Protein AF-A0A1C1ZEU9-F1 (afdb_monomer_lite)

Secondary structure (DSSP, 8-state):
----S-HHHHHHHHTSHHHHH-TTHHHHS--EEETTEESS---TTS-HHHHHHHHHHHHHHHHHTT--------HHHHHHHHHHHHHHHTTT--HHHHHHHHT--HHHHHHTSPPPPTT----TT----SB-TTS-BS--

Organism: Limosilactobacillus reuteri (NCBI:txid1598)

Radius of gyration: 19.02 Å; chains: 1; bounding box: 38×38×53 Å

pLDDT: mean 72.17, std 13.61, range [34.38, 91.5]

Structure (mmCIF, N/CA/C/O backbone):
data_AF-A0A1C1ZEU9-F1
#
_entry.id   AF-A0A1C1ZEU9-F1
#
loop_
_atom_site.group_PDB
_atom_site.id
_atom_site.type_symbol
_atom_site.label_atom_id
_atom_site.label_alt_id
_atom_site.label_comp_id
_atom_site.label_asym_id
_atom_site.label_entity_id
_atom_site.label_seq_id
_atom_site.pdbx_PDB_ins_code
_atom_site.Cartn_x
_atom_site.Cartn_y
_atom_site.Cartn_z
_atom_site.occupancy
_atom_site.B_iso_or_equiv
_atom_site.auth_seq_id
_atom_site.auth_comp_id
_atom_site.auth_asym_id
_atom_site.auth_atom_id
_atom_site.pdbx_PDB_model_num
ATOM 1 N N . MET A 1 1 ? 4.698 -25.322 -8.802 1.00 35.34 1 MET A N 1
ATOM 2 C CA . MET A 1 1 ? 4.804 -24.416 -9.969 1.00 35.34 1 MET A CA 1
ATOM 3 C C . MET A 1 1 ? 3.447 -23.764 -10.192 1.00 35.34 1 MET A C 1
ATOM 5 O O . MET A 1 1 ? 2.459 -24.483 -10.254 1.00 35.34 1 MET A O 1
ATOM 9 N N . ARG A 1 2 ? 3.350 -22.426 -10.211 1.00 41.72 2 ARG A N 1
ATOM 10 C CA . ARG A 1 2 ? 2.091 -21.747 -10.568 1.00 41.72 2 ARG A CA 1
ATOM 11 C C . ARG A 1 2 ? 1.965 -21.768 -12.088 1.00 41.72 2 ARG A C 1
ATOM 13 O O . ARG A 1 2 ? 2.826 -21.211 -12.757 1.00 41.72 2 ARG A O 1
ATOM 20 N N . ASN A 1 3 ? 0.907 -22.387 -12.607 1.00 44.59 3 ASN A N 1
ATOM 21 C CA . ASN A 1 3 ? 0.546 -22.260 -14.015 1.00 44.59 3 ASN A CA 1
ATOM 22 C C . ASN A 1 3 ? 0.277 -20.783 -14.306 1.00 44.59 3 ASN A C 1
ATOM 24 O O . ASN A 1 3 ? -0.685 -20.213 -13.783 1.00 44.59 3 ASN A O 1
ATOM 28 N N . ILE A 1 4 ? 1.153 -20.165 -15.100 1.00 53.50 4 ILE A N 1
ATOM 29 C CA . ILE A 1 4 ? 0.922 -18.858 -15.712 1.00 53.50 4 ILE A CA 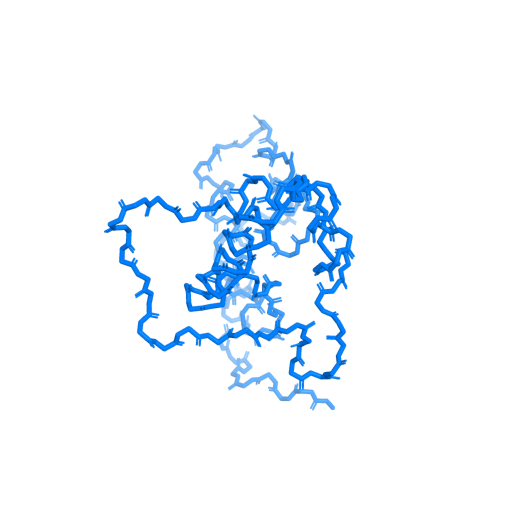1
ATOM 30 C C . ILE A 1 4 ? -0.344 -19.046 -16.548 1.00 53.50 4 ILE A C 1
ATOM 32 O O . ILE A 1 4 ? -0.316 -19.719 -17.573 1.00 53.50 4 ILE A O 1
ATOM 36 N N . ARG A 1 5 ? -1.485 -18.554 -16.050 1.00 52.47 5 ARG A N 1
ATOM 37 C CA . ARG A 1 5 ? -2.828 -18.887 -16.563 1.00 52.47 5 ARG A CA 1
ATOM 38 C C . ARG A 1 5 ? -3.078 -18.450 -18.011 1.00 52.47 5 ARG A C 1
ATOM 40 O O . ARG A 1 5 ? -4.142 -18.746 -18.535 1.00 52.47 5 ARG A O 1
ATOM 47 N N . ASN A 1 6 ? -2.128 -17.779 -18.659 1.00 54.34 6 ASN A N 1
ATOM 48 C CA . ASN A 1 6 ? -2.178 -17.490 -20.083 1.00 54.34 6 ASN A CA 1
ATOM 49 C C . ASN A 1 6 ? -0.765 -17.166 -20.604 1.00 54.34 6 ASN A C 1
ATOM 51 O O . ASN A 1 6 ? -0.307 -16.028 -20.508 1.00 54.34 6 ASN A O 1
ATOM 55 N N . ILE A 1 7 ? -0.037 -18.181 -21.079 1.00 59.19 7 ILE A N 1
ATOM 56 C CA . ILE A 1 7 ? 1.351 -18.026 -21.545 1.00 59.19 7 ILE A CA 1
ATOM 57 C C . ILE A 1 7 ? 1.437 -17.049 -22.732 1.00 59.19 7 ILE A C 1
ATOM 59 O O . ILE A 1 7 ? 2.359 -16.238 -22.767 1.00 59.19 7 ILE A O 1
ATOM 63 N N . SER A 1 8 ? 0.463 -17.054 -23.654 1.00 62.94 8 SER A N 1
ATOM 64 C CA . SER A 1 8 ? 0.469 -16.131 -24.801 1.00 62.94 8 SER A CA 1
ATOM 65 C C . SER A 1 8 ? 0.330 -14.676 -24.360 1.00 62.94 8 SER A C 1
ATOM 67 O O . SER A 1 8 ? 1.179 -13.861 -24.691 1.00 62.94 8 SER A O 1
ATOM 69 N N . GLY A 1 9 ? -0.646 -14.366 -23.499 1.00 63.44 9 GLY A N 1
ATOM 70 C CA . GLY A 1 9 ? -0.859 -13.004 -23.005 1.00 63.44 9 GLY A CA 1
ATOM 71 C C . GLY A 1 9 ? 0.342 -12.434 -22.241 1.00 63.44 9 GLY A C 1
ATOM 72 O O . GLY A 1 9 ? 0.580 -11.228 -22.283 1.00 63.44 9 GLY A O 1
ATOM 73 N N . PHE A 1 10 ? 1.121 -13.288 -21.569 1.00 62.69 10 PHE A N 1
ATOM 74 C CA . PHE A 1 10 ? 2.384 -12.901 -20.937 1.00 62.69 10 PHE A CA 1
ATOM 75 C C . PHE A 1 10 ? 3.453 -12.525 -21.967 1.00 62.69 10 PHE A C 1
ATOM 77 O O . PHE A 1 10 ? 4.055 -11.456 -21.852 1.00 62.69 10 PHE A O 1
ATOM 84 N N . TYR A 1 11 ? 3.661 -13.364 -22.984 1.00 66.12 11 TYR A N 1
ATOM 85 C CA . TYR A 1 11 ? 4.615 -13.069 -24.051 1.00 66.12 11 TYR A CA 1
ATOM 86 C C . TYR A 1 11 ? 4.186 -11.872 -24.900 1.00 66.12 11 TYR A C 1
ATOM 88 O O . TYR A 1 11 ? 5.041 -11.074 -25.261 1.00 66.12 11 TYR A O 1
ATOM 96 N N . ASP A 1 12 ? 2.892 -11.679 -25.150 1.00 71.06 12 ASP A N 1
ATOM 97 C CA . ASP A 1 12 ? 2.362 -10.504 -25.848 1.00 71.06 12 ASP A CA 1
ATOM 98 C C . ASP A 1 12 ? 2.571 -9.222 -25.033 1.00 71.06 12 ASP A C 1
ATOM 100 O O . ASP A 1 12 ? 2.926 -8.179 -25.579 1.00 71.06 12 ASP A O 1
ATOM 104 N N . ALA A 1 13 ? 2.408 -9.291 -23.707 1.00 67.19 13 ALA A N 1
ATOM 105 C CA . ALA A 1 13 ? 2.672 -8.164 -22.817 1.00 67.19 13 ALA A CA 1
ATOM 106 C C . ALA A 1 13 ? 4.171 -7.835 -22.712 1.00 67.19 13 ALA A C 1
ATOM 108 O O . ALA A 1 13 ? 4.522 -6.659 -22.654 1.00 67.19 13 ALA A O 1
ATOM 109 N N . LEU A 1 14 ? 5.050 -8.845 -22.720 1.00 67.00 14 LEU A N 1
ATOM 110 C CA . LEU A 1 14 ? 6.504 -8.656 -22.814 1.00 67.00 14 LEU A CA 1
ATOM 111 C C . LEU A 1 14 ? 6.943 -8.147 -24.190 1.00 67.00 14 LEU A C 1
ATOM 113 O O . LEU A 1 14 ? 7.884 -7.370 -24.286 1.00 67.00 14 LEU A O 1
ATOM 117 N N . ASN A 1 15 ? 6.245 -8.555 -25.248 1.00 67.69 15 ASN A N 1
ATOM 118 C CA . ASN A 1 15 ? 6.479 -8.111 -26.618 1.00 67.69 15 ASN A CA 1
ATOM 119 C C . ASN A 1 15 ? 5.762 -6.800 -26.961 1.00 67.69 15 ASN A C 1
ATOM 121 O O . ASN A 1 15 ? 5.732 -6.424 -28.136 1.00 67.69 15 ASN A O 1
ATOM 125 N N . ASN A 1 16 ? 5.203 -6.107 -25.965 1.00 70.62 16 ASN A N 1
ATOM 126 C CA . ASN A 1 16 ? 4.635 -4.778 -26.136 1.00 70.62 16 ASN A CA 1
ATOM 127 C C . ASN A 1 16 ? 5.702 -3.836 -26.721 1.00 70.62 16 ASN A C 1
ATOM 129 O O . ASN A 1 16 ? 6.876 -3.900 -26.344 1.00 70.62 16 ASN A O 1
ATOM 133 N N . GLU A 1 17 ? 5.288 -2.957 -27.637 1.00 62.19 17 GLU A N 1
ATOM 134 C CA . GLU A 1 17 ? 6.152 -1.966 -28.277 1.00 62.19 17 GLU A CA 1
ATOM 135 C C . GLU A 1 17 ? 7.018 -1.199 -27.279 1.00 62.19 17 GLU A C 1
ATOM 137 O O . GLU A 1 17 ? 8.173 -0.920 -27.581 1.00 62.19 17 GLU A O 1
ATOM 142 N N . THR A 1 18 ? 6.493 -0.912 -26.087 1.00 64.88 18 THR A N 1
ATOM 143 C CA . THR A 1 18 ? 7.218 -0.216 -25.021 1.00 64.88 18 THR A CA 1
ATOM 144 C C . THR A 1 18 ? 8.509 -0.932 -24.611 1.00 64.88 18 THR A C 1
ATOM 146 O O . THR A 1 18 ? 9.550 -0.297 -24.524 1.00 64.88 18 THR A O 1
ATOM 149 N N . PHE A 1 19 ? 8.481 -2.256 -24.424 1.00 70.19 19 PHE A N 1
ATOM 150 C CA . PHE A 1 19 ? 9.673 -3.021 -24.028 1.00 70.19 19 PHE A CA 1
ATOM 151 C C . PHE A 1 19 ? 10.568 -3.390 -25.212 1.00 70.19 19 PHE A C 1
ATOM 153 O O . PHE A 1 19 ? 11.767 -3.590 -25.041 1.00 70.19 19 PHE A O 1
ATOM 160 N N . LYS A 1 20 ? 9.995 -3.492 -26.419 1.00 70.69 20 LYS A N 1
ATOM 161 C CA . LYS A 1 20 ? 10.755 -3.788 -27.642 1.00 70.69 20 LYS A CA 1
ATOM 162 C C . LYS A 1 20 ? 11.536 -2.591 -28.173 1.00 70.69 20 LYS A C 1
ATOM 164 O O . LYS A 1 20 ? 12.647 -2.773 -28.660 1.00 70.69 20 LYS A O 1
ATOM 169 N N . LYS A 1 21 ? 10.937 -1.398 -28.154 1.00 71.50 21 LYS A N 1
ATOM 170 C CA . LYS A 1 21 ? 11.535 -0.184 -28.731 1.00 71.50 21 LYS A CA 1
ATOM 171 C C . LYS A 1 21 ? 12.587 0.432 -27.816 1.00 71.50 21 LYS A C 1
ATOM 173 O O . LYS A 1 21 ? 13.497 1.081 -28.318 1.00 71.50 21 LYS A O 1
ATOM 178 N N . ASP A 1 22 ? 12.481 0.199 -26.511 1.00 74.25 22 ASP A N 1
ATOM 179 C CA . ASP A 1 22 ? 13.425 0.711 -25.526 1.00 74.25 22 ASP A CA 1
ATOM 180 C C . ASP A 1 22 ? 13.989 -0.426 -24.657 1.00 74.25 22 ASP A C 1
ATOM 182 O O . ASP A 1 22 ? 13.376 -0.811 -23.663 1.00 74.25 22 ASP A O 1
ATOM 186 N N . PRO A 1 23 ? 15.173 -0.968 -24.994 1.00 72.88 23 PRO A N 1
ATOM 187 C CA . PRO A 1 23 ? 15.842 -1.996 -24.197 1.00 72.88 23 PRO A CA 1
ATOM 188 C C . PRO A 1 23 ? 16.221 -1.534 -22.784 1.00 72.88 23 PRO A C 1
ATOM 190 O O . PRO A 1 23 ? 16.493 -2.374 -21.927 1.00 72.88 23 PRO A O 1
ATOM 193 N N . LEU A 1 24 ? 16.262 -0.219 -22.538 1.00 80.69 24 LEU A N 1
ATOM 194 C CA . LEU A 1 24 ? 16.671 0.397 -21.277 1.00 80.69 24 LEU A CA 1
ATOM 195 C C . LEU A 1 24 ? 15.490 0.979 -20.491 1.00 80.69 24 LEU A C 1
ATOM 197 O O . LEU A 1 24 ? 15.712 1.646 -19.483 1.00 80.69 24 LEU A O 1
ATOM 201 N N . TRP A 1 25 ? 14.249 0.659 -20.873 1.00 80.50 25 TRP A N 1
ATOM 202 C CA . TRP A 1 25 ? 13.018 1.106 -20.207 1.00 80.50 25 TRP A CA 1
ATOM 203 C C . TRP A 1 25 ? 13.062 0.955 -18.670 1.00 80.50 25 TRP A C 1
ATOM 205 O O . TRP A 1 25 ? 12.572 1.793 -17.916 1.00 80.50 25 TRP A O 1
ATOM 215 N N . TYR A 1 26 ? 13.715 -0.095 -18.159 1.00 77.62 26 TYR A N 1
ATOM 216 C CA . TYR A 1 26 ? 13.838 -0.358 -16.721 1.00 77.62 26 TYR A CA 1
ATOM 217 C C . TYR A 1 26 ? 14.687 0.686 -15.970 1.00 77.62 26 TYR A C 1
ATOM 219 O O . TYR A 1 26 ? 14.598 0.781 -14.749 1.00 77.62 26 TYR A O 1
ATOM 227 N N . GLN A 1 27 ? 15.507 1.466 -16.678 1.00 80.69 27 GLN A N 1
ATOM 228 C CA . GLN A 1 27 ? 16.275 2.588 -16.129 1.00 80.69 27 GLN A CA 1
ATOM 229 C C . GLN A 1 27 ? 15.434 3.869 -16.041 1.00 80.69 27 GLN A C 1
ATOM 231 O O . GLN A 1 27 ? 15.799 4.806 -15.334 1.00 80.69 27 GLN A O 1
ATOM 236 N N . HIS A 1 28 ? 14.315 3.921 -16.766 1.00 82.25 28 HIS A N 1
ATOM 237 C CA . HIS A 1 28 ? 13.460 5.095 -16.893 1.00 82.25 28 HIS A CA 1
ATOM 238 C C . HIS A 1 28 ? 12.321 5.106 -15.884 1.00 82.25 28 HIS A C 1
ATOM 240 O O . HIS A 1 28 ? 11.993 6.163 -15.352 1.00 82.25 28 HIS A O 1
ATOM 246 N N . ILE A 1 29 ? 11.770 3.933 -15.573 1.00 81.25 29 ILE A N 1
ATOM 247 C CA . ILE A 1 29 ? 10.595 3.775 -14.706 1.00 81.25 29 ILE A CA 1
ATOM 248 C C . ILE A 1 29 ? 10.790 4.236 -13.261 1.00 81.25 29 ILE A C 1
ATOM 250 O O . ILE A 1 29 ? 9.795 4.398 -12.555 1.00 81.25 29 ILE A O 1
ATOM 254 N N . GLY A 1 30 ? 12.028 4.436 -12.814 1.00 80.94 30 GLY A N 1
ATOM 255 C CA . GLY A 1 30 ? 12.340 4.856 -11.453 1.00 80.94 30 GLY A CA 1
ATOM 256 C C . GLY A 1 30 ? 12.444 3.727 -10.437 1.00 80.94 30 GLY A C 1
ATOM 257 O O . GLY A 1 30 ? 12.108 2.570 -10.708 1.00 80.94 30 GLY A O 1
ATOM 258 N N . THR A 1 31 ? 12.930 4.066 -9.248 1.00 77.81 31 THR A N 1
ATOM 259 C CA . THR A 1 31 ? 13.169 3.093 -8.181 1.00 77.81 31 THR A CA 1
ATOM 260 C C . THR A 1 31 ? 11.856 2.714 -7.510 1.00 77.81 31 THR A C 1
ATOM 262 O O . THR A 1 31 ? 11.004 3.559 -7.226 1.00 77.81 31 THR A O 1
ATOM 265 N N . GLU A 1 32 ? 11.687 1.429 -7.212 1.00 70.31 32 GLU A N 1
ATOM 266 C CA . GLU A 1 32 ? 10.513 0.918 -6.508 1.00 70.31 32 GLU A CA 1
ATOM 267 C C . GLU A 1 32 ? 10.854 0.505 -5.073 1.00 70.31 32 GLU A C 1
ATOM 269 O O . GLU A 1 32 ? 11.826 -0.210 -4.838 1.00 70.31 32 GLU A O 1
ATOM 274 N N . SER A 1 33 ? 10.009 0.885 -4.110 1.00 63.28 33 SER A N 1
ATOM 275 C CA . SER A 1 33 ? 10.065 0.343 -2.738 1.00 63.28 33 SER A CA 1
ATOM 276 C C . SER A 1 33 ? 9.353 -1.006 -2.622 1.00 63.28 33 SER A C 1
ATOM 278 O O . SER A 1 33 ? 9.677 -1.843 -1.779 1.00 63.28 33 SER A O 1
ATOM 280 N N . SER A 1 34 ? 8.350 -1.226 -3.469 1.00 62.84 34 SER A N 1
ATOM 281 C CA . SER A 1 34 ? 7.627 -2.487 -3.613 1.00 62.84 34 SER A CA 1
ATOM 282 C C . SER A 1 34 ? 6.968 -2.546 -4.995 1.00 62.84 34 SER A C 1
ATOM 284 O O . SER A 1 34 ? 6.806 -1.493 -5.612 1.00 62.84 34 SER A O 1
ATOM 286 N N . PRO A 1 35 ? 6.567 -3.734 -5.498 1.00 71.56 35 PRO A N 1
ATOM 287 C CA . PRO A 1 35 ? 6.046 -3.875 -6.857 1.00 71.56 35 PRO A CA 1
ATOM 288 C C . PRO A 1 35 ? 4.936 -2.867 -7.197 1.00 71.56 35 PRO A C 1
ATOM 290 O O . PRO A 1 35 ? 3.807 -2.967 -6.707 1.00 71.56 35 PRO A O 1
ATOM 293 N N . GLY A 1 36 ? 5.264 -1.909 -8.067 1.00 70.56 36 GLY A N 1
ATOM 294 C CA . GLY A 1 36 ? 4.360 -0.857 -8.541 1.00 70.56 36 GLY A CA 1
ATOM 295 C C . GLY A 1 36 ? 4.124 0.303 -7.565 1.00 70.56 36 GLY A C 1
ATOM 296 O O . GLY A 1 36 ? 3.091 0.972 -7.683 1.00 70.56 36 GLY A O 1
ATOM 297 N N . VAL A 1 37 ? 5.040 0.509 -6.612 1.00 72.88 37 VAL A N 1
ATOM 298 C CA . VAL A 1 37 ? 5.140 1.677 -5.723 1.00 72.88 37 VAL A CA 1
ATOM 299 C C . VAL A 1 37 ? 6.509 2.322 -5.940 1.00 72.88 37 VAL A C 1
ATOM 301 O O . VAL A 1 37 ? 7.528 1.789 -5.497 1.00 72.88 37 VAL A O 1
ATOM 304 N N . TYR A 1 38 ? 6.517 3.457 -6.632 1.00 73.81 38 TYR A N 1
ATOM 305 C CA . TYR A 1 38 ? 7.728 4.176 -7.024 1.00 73.81 38 TYR A CA 1
ATOM 306 C C . TYR A 1 38 ? 8.093 5.230 -5.974 1.00 73.81 38 TYR A C 1
ATOM 308 O O . TYR A 1 38 ? 7.204 5.907 -5.459 1.00 73.81 38 TYR A O 1
ATOM 316 N N . ILE A 1 39 ? 9.379 5.329 -5.635 1.00 74.75 39 ILE A N 1
ATOM 317 C CA . ILE A 1 39 ? 9.914 6.317 -4.677 1.00 74.75 39 ILE A CA 1
ATOM 318 C C . ILE A 1 39 ? 10.509 7.549 -5.361 1.00 74.75 39 ILE A C 1
ATOM 320 O O . ILE A 1 39 ? 10.810 8.531 -4.690 1.00 74.75 39 ILE A O 1
ATOM 324 N N . ASP A 1 40 ? 10.655 7.501 -6.681 1.00 75.94 40 ASP A N 1
ATOM 325 C CA . ASP A 1 40 ? 11.069 8.619 -7.512 1.00 75.94 40 ASP A CA 1
ATOM 326 C C . ASP A 1 40 ? 10.231 8.667 -8.801 1.00 75.94 40 ASP A C 1
ATOM 328 O O . ASP A 1 40 ? 9.501 7.727 -9.148 1.00 75.94 40 ASP A O 1
ATOM 332 N N . ASP A 1 41 ? 10.312 9.794 -9.501 1.00 74.19 41 ASP A N 1
ATOM 333 C CA . ASP A 1 41 ? 9.557 10.039 -10.730 1.00 74.19 41 ASP A CA 1
ATOM 334 C C . ASP A 1 41 ? 10.172 9.366 -11.963 1.00 74.19 41 ASP A C 1
ATOM 336 O O . ASP A 1 41 ? 9.600 9.450 -13.048 1.00 74.19 41 ASP A O 1
ATOM 340 N N . GLY A 1 42 ? 11.285 8.645 -11.805 1.00 79.75 42 GLY A N 1
ATOM 341 C CA . GLY A 1 42 ? 12.023 8.047 -12.904 1.00 79.75 42 GLY A CA 1
ATOM 342 C C . GLY A 1 42 ? 13.089 8.956 -13.506 1.00 79.75 42 GLY A C 1
ATOM 343 O O . GLY A 1 42 ? 13.551 9.929 -12.908 1.00 79.75 42 GLY A O 1
ATOM 344 N N . SER A 1 43 ? 13.535 8.598 -14.706 1.00 81.56 43 SER A N 1
ATOM 345 C CA . SER A 1 43 ? 14.603 9.319 -15.398 1.00 81.56 43 SER A CA 1
ATOM 346 C C . SER A 1 43 ? 14.121 10.670 -15.929 1.00 81.56 43 SER A C 1
ATOM 348 O O . SER A 1 43 ? 13.211 10.733 -16.749 1.00 81.56 43 SER A O 1
ATOM 350 N N . MET A 1 44 ? 14.821 11.755 -15.582 1.00 77.44 44 MET A N 1
ATOM 351 C CA . MET A 1 44 ? 14.574 13.090 -16.157 1.00 77.44 44 MET A CA 1
ATOM 352 C C . MET A 1 44 ? 14.914 13.197 -17.656 1.00 77.44 44 MET A C 1
ATOM 354 O O . MET A 1 44 ? 14.672 14.231 -18.273 1.00 77.44 44 MET A O 1
ATOM 358 N N . LYS A 1 45 ? 15.499 12.152 -18.255 1.00 81.88 45 LYS A N 1
ATOM 359 C CA . LYS A 1 45 ? 15.895 12.136 -19.672 1.00 81.88 45 LYS A CA 1
ATOM 360 C C . LYS A 1 45 ? 14.747 11.782 -20.620 1.00 81.88 45 LYS A C 1
ATOM 362 O O . LYS A 1 45 ? 14.916 11.889 -21.830 1.00 81.88 45 LYS A O 1
ATOM 367 N N . VAL A 1 46 ? 13.607 11.347 -20.090 1.00 82.31 46 VAL A N 1
ATOM 368 C CA . VAL A 1 46 ? 12.446 10.897 -20.866 1.00 82.31 46 VAL A CA 1
ATOM 369 C C . VAL A 1 46 ? 11.168 11.535 -20.342 1.00 82.31 46 VAL A C 1
ATOM 371 O O . VAL A 1 46 ? 11.086 11.989 -19.204 1.00 82.31 46 VAL A O 1
ATOM 374 N N . SER A 1 47 ? 10.158 11.621 -21.207 1.00 83.88 47 SER A N 1
ATOM 375 C CA . SER A 1 47 ? 8.901 12.278 -20.848 1.00 83.88 47 SER A CA 1
ATOM 376 C C . SER A 1 47 ? 8.147 11.504 -19.761 1.00 83.88 47 SER A C 1
ATOM 378 O O . SER A 1 47 ? 8.078 10.275 -19.795 1.00 83.88 47 SER A O 1
ATOM 380 N N . GLY A 1 48 ? 7.472 12.220 -18.856 1.00 78.81 48 GLY A N 1
ATOM 381 C CA . GLY A 1 48 ? 6.625 11.592 -17.834 1.00 78.81 48 GLY A CA 1
ATOM 382 C C . GLY A 1 48 ? 5.510 10.711 -18.417 1.00 78.81 48 GLY A C 1
ATOM 383 O O . GLY A 1 48 ? 5.116 9.723 -17.802 1.00 78.81 48 GLY A O 1
ATOM 384 N N . LYS A 1 49 ? 5.038 11.014 -19.636 1.00 81.88 49 LYS A N 1
ATOM 385 C CA . LYS A 1 49 ? 4.067 10.180 -20.361 1.00 81.88 49 LYS A CA 1
ATOM 386 C C . LYS A 1 49 ? 4.650 8.812 -20.724 1.00 81.88 49 LYS A C 1
ATOM 388 O O . LYS A 1 49 ? 4.004 7.800 -20.484 1.00 81.88 49 LYS A O 1
ATOM 393 N N . MET A 1 50 ? 5.877 8.788 -21.240 1.00 83.62 50 MET A N 1
ATOM 394 C CA . MET A 1 50 ? 6.585 7.548 -21.567 1.00 83.62 50 MET A CA 1
ATOM 395 C C . MET A 1 50 ? 6.811 6.693 -20.315 1.00 83.62 50 MET A C 1
ATOM 397 O O . MET A 1 50 ? 6.462 5.517 -20.312 1.00 83.62 50 MET A O 1
ATOM 401 N N . ILE A 1 51 ? 7.265 7.312 -19.221 1.00 81.62 51 ILE A N 1
ATOM 402 C CA . ILE A 1 51 ? 7.431 6.640 -17.923 1.00 81.62 51 ILE A CA 1
ATOM 403 C C . ILE A 1 51 ? 6.097 6.046 -17.440 1.00 81.62 51 ILE A C 1
ATOM 405 O O . ILE A 1 51 ? 6.042 4.904 -16.984 1.00 81.62 51 ILE A O 1
ATOM 409 N N . ALA A 1 52 ? 4.990 6.786 -17.548 1.00 81.50 52 ALA A N 1
ATOM 410 C CA . ALA A 1 52 ? 3.672 6.287 -17.155 1.00 81.50 52 ALA A CA 1
ATOM 411 C C . ALA A 1 52 ? 3.226 5.072 -17.990 1.00 81.50 52 ALA A C 1
ATOM 413 O O . ALA A 1 52 ? 2.693 4.105 -17.433 1.00 81.50 52 ALA A O 1
ATOM 414 N N . ASP A 1 53 ? 3.474 5.095 -19.300 1.00 83.25 53 ASP A N 1
ATOM 415 C CA . ASP A 1 53 ? 3.144 3.996 -20.208 1.00 83.25 53 ASP A CA 1
ATOM 416 C C . ASP A 1 53 ? 3.995 2.743 -19.919 1.00 83.25 53 ASP A C 1
ATOM 418 O O . ASP A 1 53 ? 3.454 1.634 -19.845 1.00 83.25 53 ASP A O 1
ATOM 422 N N . GLU A 1 54 ? 5.290 2.907 -19.634 1.00 84.62 54 GLU A N 1
ATOM 423 C CA . GLU A 1 54 ? 6.191 1.831 -19.190 1.00 84.62 54 GLU A CA 1
ATOM 424 C C . GLU A 1 54 ? 5.741 1.207 -17.864 1.00 84.62 54 GLU A C 1
ATOM 426 O O . GLU A 1 54 ? 5.619 -0.017 -17.747 1.00 84.62 54 GLU A O 1
ATOM 431 N N . ARG A 1 55 ? 5.415 2.038 -16.864 1.00 85.56 55 ARG A N 1
ATOM 432 C CA . ARG A 1 55 ? 4.902 1.578 -15.562 1.00 85.56 55 ARG A CA 1
ATOM 433 C C . ARG A 1 55 ? 3.591 0.800 -15.722 1.00 85.56 55 ARG A C 1
ATOM 435 O O . ARG A 1 55 ? 3.382 -0.217 -15.052 1.00 85.56 55 ARG A O 1
ATOM 442 N N . LYS A 1 56 ? 2.712 1.234 -16.631 1.00 83.00 56 LYS A N 1
ATOM 443 C CA . LYS A 1 56 ? 1.445 0.556 -16.946 1.00 83.00 56 LYS A CA 1
ATOM 444 C C . LYS A 1 56 ? 1.673 -0.788 -17.642 1.00 83.00 56 LYS A C 1
ATOM 446 O O . LYS A 1 56 ? 1.039 -1.778 -17.266 1.00 83.00 56 LYS A O 1
ATOM 451 N N . ALA A 1 57 ? 2.588 -0.848 -18.608 1.00 81.88 57 ALA A N 1
ATOM 452 C CA . ALA A 1 57 ? 2.979 -2.097 -19.259 1.00 81.88 57 ALA A CA 1
ATOM 453 C C . ALA A 1 57 ? 3.555 -3.095 -18.238 1.00 81.88 57 ALA A C 1
ATOM 455 O O . ALA A 1 57 ? 3.142 -4.257 -18.197 1.00 81.88 57 ALA A O 1
ATOM 456 N N . LEU A 1 58 ? 4.421 -2.624 -17.336 1.00 83.94 58 LEU A N 1
ATOM 457 C CA . LEU A 1 58 ? 5.020 -3.444 -16.284 1.00 83.94 58 LEU A CA 1
ATOM 458 C C . LEU A 1 58 ? 3.978 -3.970 -15.288 1.00 83.94 58 LEU A C 1
ATOM 460 O O . LEU A 1 58 ? 4.041 -5.130 -14.873 1.00 83.94 58 LEU A O 1
ATOM 464 N N . ALA A 1 59 ? 2.990 -3.152 -14.918 1.00 81.12 59 ALA A N 1
ATOM 465 C CA . ALA A 1 59 ? 1.888 -3.581 -14.059 1.00 81.12 59 ALA A CA 1
ATOM 466 C C . ALA A 1 59 ? 1.097 -4.750 -14.674 1.00 81.12 59 ALA A C 1
ATOM 468 O O . ALA A 1 59 ? 0.791 -5.714 -13.971 1.00 81.12 59 ALA A O 1
ATOM 469 N N . LYS A 1 60 ? 0.843 -4.710 -15.989 1.00 78.50 60 LYS A N 1
ATOM 470 C CA . LYS A 1 60 ? 0.140 -5.776 -16.719 1.00 78.50 60 LYS A CA 1
ATOM 471 C C . LYS A 1 60 ? 0.942 -7.082 -16.752 1.00 78.50 60 LYS A C 1
ATOM 473 O O . LYS A 1 60 ? 0.389 -8.152 -16.506 1.00 78.50 60 LYS A O 1
ATOM 478 N N . VAL A 1 61 ? 2.255 -7.007 -16.983 1.00 79.00 61 VAL A N 1
ATOM 479 C CA . VAL A 1 61 ? 3.144 -8.185 -16.918 1.00 79.00 61 VAL A CA 1
ATOM 480 C C . VAL A 1 61 ? 3.130 -8.806 -15.517 1.00 79.00 61 VAL A C 1
ATOM 482 O O . VAL A 1 61 ? 3.020 -10.023 -15.368 1.00 79.00 61 VAL A O 1
ATOM 485 N N . ARG A 1 62 ? 3.184 -7.976 -14.470 1.00 77.44 62 ARG A N 1
ATOM 486 C CA . ARG A 1 62 ? 3.141 -8.427 -13.069 1.00 77.44 62 ARG A CA 1
ATOM 487 C C . ARG A 1 62 ? 1.831 -9.118 -12.712 1.00 77.44 62 ARG A C 1
ATOM 489 O O . ARG A 1 62 ? 1.855 -10.149 -12.040 1.00 77.44 62 ARG A O 1
ATOM 496 N N . GLU A 1 63 ? 0.710 -8.581 -13.179 1.00 75.12 63 GLU A N 1
ATOM 497 C CA . GLU A 1 63 ? -0.609 -9.185 -13.000 1.00 75.12 63 GLU A CA 1
ATOM 498 C C . GLU A 1 63 ? -0.667 -10.595 -13.606 1.00 75.12 63 GLU A C 1
ATOM 500 O O . GLU A 1 63 ? -1.066 -11.543 -12.926 1.00 75.12 63 GLU A O 1
ATOM 505 N N . LEU A 1 64 ? -0.171 -10.756 -14.837 1.00 72.25 64 LEU A N 1
ATOM 506 C CA . LEU A 1 64 ? -0.120 -12.043 -15.542 1.00 72.25 64 LEU A CA 1
ATOM 507 C C . LEU A 1 64 ? 0.805 -13.063 -14.860 1.00 72.25 64 LEU A C 1
ATOM 509 O O . LEU A 1 64 ? 0.496 -14.255 -14.823 1.00 72.25 64 LEU A O 1
ATOM 513 N N . LEU A 1 65 ? 1.899 -12.597 -14.253 1.00 68.62 65 LEU A N 1
ATOM 514 C CA . LEU A 1 65 ? 2.792 -13.415 -13.423 1.00 68.62 65 LEU A CA 1
ATOM 515 C C . LEU A 1 65 ? 2.210 -13.742 -12.036 1.00 68.62 65 LEU A C 1
ATOM 517 O O . LEU A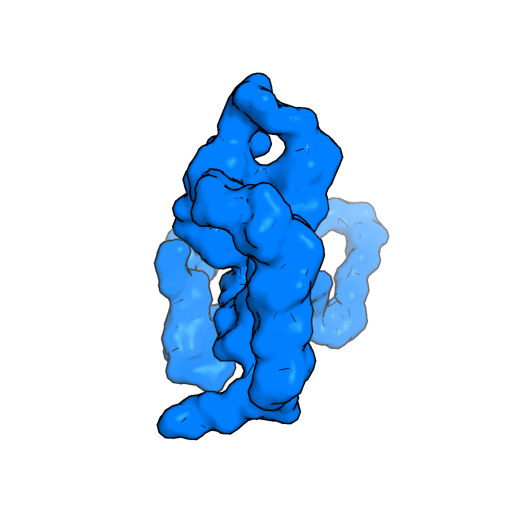 1 65 ? 2.822 -14.472 -11.251 1.00 68.62 65 LEU A O 1
ATOM 521 N N . GLY A 1 66 ? 1.039 -13.201 -11.689 1.00 64.75 66 GLY A N 1
ATOM 522 C CA . GLY A 1 66 ? 0.459 -13.340 -10.357 1.00 64.75 66 GLY A CA 1
ATOM 523 C C . GLY A 1 66 ? 1.305 -12.676 -9.265 1.00 64.75 66 GLY A C 1
ATOM 524 O O . GLY A 1 66 ? 1.184 -13.042 -8.087 1.00 64.75 66 GLY A O 1
ATOM 525 N N . ILE A 1 67 ? 2.157 -11.714 -9.643 1.00 67.69 67 ILE A N 1
ATOM 526 C CA . ILE A 1 67 ? 2.857 -10.813 -8.727 1.00 67.69 67 ILE A CA 1
ATOM 527 C C . ILE A 1 67 ? 1.798 -9.840 -8.226 1.00 67.69 67 ILE A C 1
ATOM 529 O O . ILE A 1 67 ? 1.548 -8.779 -8.798 1.00 67.69 67 ILE A O 1
ATOM 533 N N . LYS A 1 68 ? 1.102 -10.252 -7.166 1.00 56.12 68 LYS A N 1
ATOM 534 C CA . LYS A 1 68 ? 0.097 -9.415 -6.524 1.00 56.12 68 LYS A CA 1
ATOM 535 C C . LYS A 1 68 ? 0.791 -8.162 -6.006 1.00 56.12 68 LYS A C 1
ATOM 537 O O . LYS A 1 68 ? 1.654 -8.258 -5.131 1.00 56.12 68 LYS A O 1
ATOM 542 N N . LYS A 1 69 ? 0.368 -6.992 -6.501 1.00 52.88 69 LYS A N 1
ATOM 543 C CA . LYS A 1 69 ? 0.548 -5.726 -5.782 1.00 52.88 69 LYS A CA 1
ATOM 544 C C . LYS A 1 69 ? 0.126 -6.001 -4.343 1.00 52.88 69 LYS A C 1
ATOM 546 O O . LYS A 1 69 ? -0.965 -6.544 -4.147 1.00 52.88 69 LYS A O 1
ATOM 551 N N . LYS A 1 70 ? 1.001 -5.715 -3.373 1.00 48.72 70 LYS A N 1
ATOM 552 C CA . LYS A 1 70 ? 0.712 -5.820 -1.936 1.00 48.72 70 LYS A CA 1
ATOM 553 C C . LYS A 1 70 ? -0.677 -5.207 -1.711 1.00 48.72 70 LYS A C 1
ATOM 555 O O . LYS A 1 70 ? -0.857 -3.999 -1.825 1.00 48.72 70 LYS A O 1
ATOM 560 N N . THR A 1 71 ? -1.683 -6.065 -1.551 1.00 45.16 71 THR A N 1
ATOM 561 C CA . THR A 1 71 ? -3.097 -5.712 -1.729 1.00 45.16 71 THR A CA 1
ATOM 562 C C . THR A 1 71 ? -3.619 -5.129 -0.427 1.00 45.16 71 THR A C 1
ATOM 564 O O . THR A 1 71 ? -4.538 -5.655 0.180 1.00 45.16 71 THR A O 1
ATOM 567 N N . TYR A 1 72 ? -2.999 -4.057 0.045 1.00 47.84 72 TYR A N 1
ATOM 568 C CA . TYR A 1 72 ? -3.447 -3.358 1.245 1.00 47.84 72 TYR A CA 1
ATOM 569 C C . TYR A 1 72 ? -4.643 -2.432 0.967 1.00 47.84 72 TYR A C 1
ATOM 571 O O . TYR A 1 72 ? -5.086 -1.704 1.842 1.00 47.84 72 TYR A O 1
ATOM 579 N N . GLN A 1 73 ? -5.190 -2.447 -0.252 1.00 49.72 73 GLN A N 1
ATOM 580 C CA . GLN A 1 73 ? -6.124 -1.427 -0.729 1.00 49.72 73 GLN A CA 1
ATOM 581 C C . GLN A 1 73 ? -7.354 -2.001 -1.447 1.00 49.72 73 GLN A C 1
ATOM 583 O O . GLN A 1 73 ? -7.836 -1.411 -2.407 1.00 49.72 73 GLN A O 1
ATOM 588 N N . GLN A 1 74 ? -7.903 -3.140 -1.014 1.00 58.59 74 GLN A N 1
ATOM 589 C CA . GLN A 1 74 ? -9.322 -3.362 -1.326 1.00 58.59 74 GLN A CA 1
ATOM 590 C C . GLN A 1 74 ? -10.134 -2.443 -0.406 1.00 58.59 74 GLN A C 1
ATOM 592 O O . GLN A 1 74 ? -9.950 -2.505 0.811 1.00 58.59 74 GLN A O 1
ATOM 597 N N . THR A 1 75 ? -11.007 -1.596 -0.967 1.00 65.12 75 THR A N 1
ATOM 598 C CA . THR A 1 75 ? -11.885 -0.660 -0.229 1.00 65.12 75 THR A CA 1
ATOM 599 C C . THR A 1 75 ? -12.494 -1.271 1.043 1.00 65.12 75 THR A C 1
ATOM 601 O O . THR A 1 75 ? -12.375 -0.650 2.096 1.00 65.12 75 THR A O 1
ATOM 604 N N . PRO A 1 76 ? -13.003 -2.523 1.037 1.00 68.88 76 PRO A N 1
ATOM 605 C CA . PRO A 1 76 ? -13.580 -3.127 2.239 1.00 68.88 76 PRO A CA 1
ATOM 606 C C . PRO A 1 76 ? -12.563 -3.432 3.349 1.00 68.88 76 PRO A C 1
ATOM 608 O O . PRO A 1 76 ? -12.897 -3.394 4.531 1.00 68.88 76 PRO A O 1
ATOM 611 N N . GLN A 1 77 ? -11.317 -3.752 2.994 1.00 68.81 77 GLN A N 1
ATOM 612 C CA . GLN A 1 77 ? -10.256 -4.024 3.965 1.00 68.81 77 GLN A CA 1
ATOM 613 C C . GLN A 1 77 ? -9.674 -2.720 4.519 1.00 68.81 77 GLN A C 1
ATOM 615 O O . GLN A 1 77 ? -9.384 -2.632 5.710 1.00 68.81 77 GLN A O 1
ATOM 620 N N . ARG A 1 78 ? -9.569 -1.687 3.675 1.00 76.38 78 ARG A N 1
ATOM 621 C CA . ARG A 1 78 ? -9.194 -0.335 4.098 1.00 76.38 78 ARG A CA 1
ATOM 622 C C . ARG A 1 78 ? -10.204 0.225 5.094 1.00 76.38 78 ARG A C 1
ATOM 624 O O . ARG A 1 78 ? -9.799 0.696 6.152 1.00 76.38 78 ARG A O 1
ATOM 631 N N . ASP A 1 79 ? -11.494 0.118 4.795 1.00 81.88 79 ASP A N 1
ATOM 632 C CA . ASP A 1 79 ? -12.556 0.596 5.682 1.00 81.88 79 ASP A CA 1
ATOM 633 C C . ASP A 1 79 ? -12.570 -0.162 7.013 1.00 81.88 79 ASP A C 1
ATOM 635 O O . ASP A 1 79 ? -12.717 0.456 8.065 1.00 81.88 79 ASP A O 1
ATOM 639 N N . ALA A 1 80 ? -12.303 -1.473 6.998 1.00 79.88 80 ALA A N 1
ATOM 640 C CA . ALA A 1 80 ? -12.162 -2.260 8.221 1.00 79.88 80 ALA A CA 1
ATOM 641 C C . ALA A 1 80 ? -10.988 -1.783 9.098 1.00 79.88 80 ALA A C 1
ATOM 643 O O . ALA A 1 80 ? -11.134 -1.660 10.315 1.00 79.88 80 ALA A O 1
ATOM 644 N N . VAL A 1 81 ? -9.829 -1.476 8.500 1.00 81.94 81 VAL A N 1
ATOM 645 C CA . VAL A 1 81 ? -8.685 -0.923 9.245 1.00 81.94 81 VAL A CA 1
ATOM 646 C C . VAL A 1 81 ? -9.026 0.468 9.784 1.00 81.94 81 VAL A C 1
ATOM 648 O O . VAL A 1 81 ? -8.817 0.721 10.967 1.00 81.94 81 VAL A O 1
ATOM 651 N N . ARG A 1 82 ? -9.629 1.348 8.976 1.00 88.50 82 ARG A N 1
ATOM 652 C CA . ARG A 1 82 ? -10.048 2.696 9.409 1.00 88.50 82 ARG A CA 1
ATOM 653 C C . ARG A 1 82 ? -11.077 2.660 10.539 1.00 88.50 82 ARG A C 1
ATOM 655 O O . ARG A 1 82 ? -11.009 3.487 11.450 1.00 88.50 82 ARG A O 1
ATOM 662 N N . LEU A 1 83 ? -11.983 1.681 10.537 1.00 88.19 83 LEU A N 1
ATOM 663 C CA . LEU A 1 83 ? -12.923 1.444 11.634 1.00 88.19 83 LEU A CA 1
ATOM 664 C C . LEU A 1 83 ? -12.179 1.116 12.937 1.00 88.19 83 LEU A C 1
ATOM 666 O O . LEU A 1 83 ? -12.458 1.726 13.967 1.00 88.19 83 LEU A O 1
ATOM 670 N N . MET A 1 84 ? -11.186 0.220 12.885 1.00 86.44 84 MET A N 1
ATOM 671 C CA . MET A 1 84 ? -10.357 -0.134 14.046 1.00 86.44 84 MET A CA 1
ATOM 672 C C . MET A 1 84 ? -9.550 1.058 14.566 1.00 86.44 84 MET A C 1
ATOM 674 O O . MET A 1 84 ? -9.504 1.285 15.773 1.00 86.44 84 MET A O 1
ATOM 678 N N . VAL A 1 85 ? -8.956 1.854 13.670 1.00 88.44 85 VAL A N 1
ATOM 679 C CA . VAL A 1 85 ? -8.255 3.094 14.043 1.00 88.44 85 VAL A CA 1
ATOM 680 C C . VAL A 1 85 ? -9.203 4.047 14.768 1.00 88.44 85 VAL A C 1
ATOM 682 O O . VAL A 1 85 ? -8.888 4.519 15.857 1.00 88.44 85 VAL A O 1
ATOM 685 N N . THR A 1 86 ? -10.391 4.271 14.205 1.00 89.56 86 THR A N 1
ATOM 686 C CA . THR A 1 86 ? -11.424 5.134 14.800 1.00 89.56 86 THR A CA 1
ATOM 687 C C . THR A 1 86 ? -11.859 4.624 16.171 1.00 89.56 86 THR A C 1
ATOM 689 O O . THR A 1 86 ? -11.997 5.406 17.108 1.00 89.56 86 THR A O 1
ATOM 692 N N . TYR A 1 87 ? -12.048 3.310 16.312 1.00 89.62 87 TYR A N 1
ATOM 693 C CA . TYR A 1 87 ? -12.411 2.681 17.5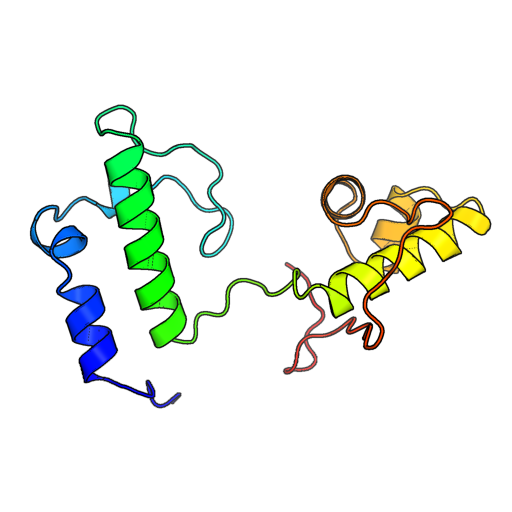77 1.00 89.62 87 TYR A CA 1
ATOM 694 C C . TYR A 1 87 ? -11.323 2.871 18.638 1.00 89.62 87 TYR A C 1
ATOM 696 O O . TYR A 1 87 ? -11.621 3.360 19.722 1.00 89.62 87 TYR A O 1
ATOM 704 N N . TYR A 1 88 ? -10.058 2.569 18.334 1.00 88.88 88 TYR A N 1
ATOM 705 C CA . TYR A 1 88 ? -8.968 2.718 19.302 1.00 88.88 88 TYR A CA 1
ATOM 706 C C . TYR A 1 88 ? -8.680 4.170 19.685 1.00 88.88 88 TYR A C 1
ATOM 708 O O . TYR A 1 88 ? -8.329 4.437 20.834 1.00 88.88 88 TYR A O 1
ATOM 716 N N . GLN A 1 89 ? -8.881 5.119 18.770 1.00 89.12 89 GLN A N 1
ATOM 717 C CA . GLN A 1 89 ? -8.773 6.542 19.095 1.00 89.12 89 GLN A CA 1
ATOM 718 C C . GLN A 1 89 ? -9.817 6.982 20.134 1.00 89.12 89 GLN A C 1
ATOM 720 O O . GLN A 1 89 ? -9.511 7.847 20.950 1.00 89.12 89 GLN A O 1
ATOM 725 N N . LYS A 1 90 ? -11.002 6.348 20.196 1.00 88.75 90 LYS A N 1
ATOM 726 C CA . LYS A 1 90 ? -11.983 6.605 21.273 1.00 88.75 90 LYS A CA 1
ATOM 727 C C . LYS A 1 90 ? -11.486 6.192 22.663 1.00 88.75 90 LYS A C 1
ATOM 729 O O . LYS A 1 90 ? -12.000 6.694 23.654 1.00 88.75 90 LYS A O 1
ATOM 734 N N . PHE A 1 91 ? -10.480 5.320 22.743 1.00 90.62 91 PHE A N 1
ATOM 735 C CA . PHE A 1 91 ? -9.793 4.953 23.988 1.00 90.62 91 PHE A CA 1
ATOM 736 C C . PHE A 1 91 ? -8.543 5.813 24.246 1.00 90.62 91 PHE A C 1
ATOM 738 O O . PHE A 1 91 ? -7.701 5.439 25.058 1.00 90.62 91 PHE A O 1
ATOM 745 N N . ASN A 1 92 ? -8.397 6.953 23.559 1.00 91.50 92 ASN A N 1
ATOM 746 C CA . ASN A 1 92 ? -7.252 7.866 23.655 1.00 91.50 92 ASN A CA 1
ATOM 747 C C . ASN A 1 92 ? -5.897 7.248 23.261 1.00 91.50 92 ASN A C 1
ATOM 749 O O . ASN A 1 92 ? -4.844 7.734 23.678 1.00 91.50 92 ASN A O 1
ATOM 753 N N . LEU A 1 93 ? -5.888 6.195 22.433 1.00 89.00 93 LEU A N 1
ATOM 754 C CA . LEU A 1 93 ? -4.639 5.681 21.874 1.00 89.00 93 LEU A CA 1
ATOM 755 C C . LEU A 1 93 ? -4.136 6.599 20.753 1.00 89.00 93 LEU A C 1
ATOM 757 O O . LEU A 1 93 ? -4.872 6.965 19.837 1.00 89.00 93 LEU A O 1
ATOM 761 N N . SER A 1 94 ? -2.841 6.909 20.786 1.00 89.19 94 SER A N 1
ATOM 762 C CA . SER A 1 94 ? -2.151 7.609 19.697 1.00 89.19 94 SER A CA 1
ATOM 763 C C . SER A 1 94 ? -1.979 6.714 18.464 1.00 89.19 94 SER A C 1
ATOM 765 O O . SER A 1 94 ? -1.857 5.493 18.581 1.00 89.19 94 SER A O 1
ATOM 767 N N . ASN A 1 95 ? -1.852 7.313 17.273 1.00 82.31 95 ASN A N 1
ATOM 768 C CA . ASN A 1 95 ? -1.590 6.568 16.030 1.00 82.31 95 ASN A CA 1
ATOM 769 C C . ASN A 1 95 ? -0.357 5.661 16.130 1.00 82.31 95 ASN A C 1
ATOM 771 O O . ASN A 1 95 ? -0.385 4.545 15.623 1.00 82.31 95 ASN A O 1
ATOM 775 N N . ARG A 1 96 ? 0.675 6.072 16.877 1.00 86.69 96 ARG A N 1
ATOM 776 C CA . ARG A 1 96 ? 1.861 5.248 17.144 1.00 86.69 96 ARG A CA 1
ATOM 777 C C . ARG A 1 96 ? 1.536 3.985 17.950 1.00 86.69 96 ARG A C 1
ATOM 779 O O . ARG A 1 96 ? 2.073 2.918 17.659 1.00 86.69 96 ARG A O 1
ATOM 786 N N . GLN A 1 97 ? 0.672 4.087 18.960 1.00 82.75 97 GLN A N 1
ATOM 787 C CA . GLN A 1 97 ? 0.230 2.932 19.753 1.00 82.75 97 GLN A CA 1
ATOM 788 C C . GLN A 1 97 ? -0.668 2.008 18.929 1.00 82.75 97 GLN A C 1
ATOM 790 O O . GLN A 1 97 ? -0.487 0.793 18.953 1.00 82.75 97 GLN A O 1
ATOM 795 N N . ILE A 1 98 ? -1.585 2.583 18.151 1.00 84.44 98 ILE A N 1
ATOM 796 C CA . ILE A 1 98 ? -2.472 1.830 17.258 1.00 84.44 98 ILE A CA 1
ATOM 797 C C . ILE A 1 98 ? -1.656 1.110 16.179 1.00 84.44 98 ILE A C 1
ATOM 799 O O . ILE A 1 98 ? -1.899 -0.062 15.911 1.00 84.44 98 ILE A O 1
ATOM 803 N N . ALA A 1 99 ? -0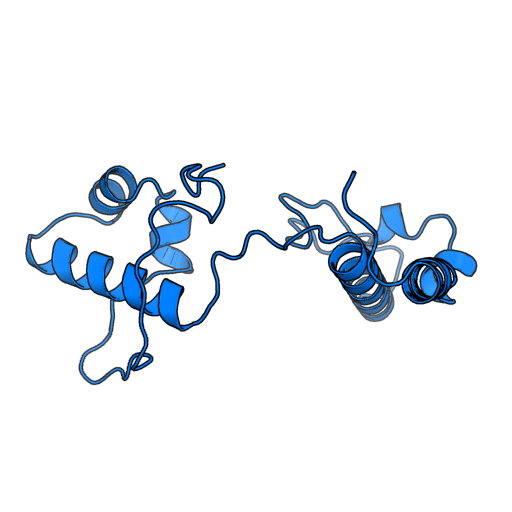.637 1.765 15.619 1.00 80.38 99 ALA A N 1
ATOM 804 C CA . ALA A 1 99 ? 0.275 1.177 14.642 1.00 80.38 99 ALA A CA 1
ATOM 805 C C . ALA A 1 99 ? 0.997 -0.040 15.216 1.00 80.38 99 ALA A C 1
ATOM 807 O O . ALA A 1 99 ? 1.099 -1.064 14.549 1.00 80.38 99 ALA A O 1
ATOM 808 N N . LYS A 1 100 ? 1.405 0.022 16.488 1.00 79.25 100 LYS A N 1
ATOM 809 C CA . LYS A 1 100 ? 1.997 -1.122 17.185 1.00 79.25 100 LYS A CA 1
ATOM 810 C C . LYS A 1 100 ? 1.001 -2.273 17.381 1.00 79.25 100 LYS A C 1
ATOM 812 O O . LYS A 1 100 ? 1.386 -3.421 17.198 1.00 79.25 100 LYS A O 1
ATOM 817 N N . LEU A 1 101 ? -0.253 -1.980 17.735 1.00 79.62 101 LEU A N 1
ATOM 818 C CA . LEU A 1 101 ? -1.303 -2.995 17.933 1.00 79.62 101 LEU A CA 1
ATOM 819 C C . LEU A 1 101 ? -1.722 -3.677 16.630 1.00 79.62 101 LEU A C 1
ATOM 821 O O . LEU A 1 101 ? -1.960 -4.881 16.605 1.00 79.62 101 LEU A O 1
ATOM 825 N N . LEU A 1 102 ? -1.826 -2.895 15.559 1.00 77.25 102 LEU A N 1
ATOM 826 C CA . LEU A 1 102 ? -2.237 -3.361 14.238 1.00 77.25 102 LEU A CA 1
ATOM 827 C C . LEU A 1 102 ? -1.055 -3.807 13.367 1.00 77.25 102 LEU A C 1
ATOM 829 O O . LEU A 1 102 ? -1.265 -4.254 12.244 1.00 77.25 102 LEU A O 1
ATOM 833 N N . GLU A 1 103 ? 0.168 -3.695 13.887 1.00 74.06 103 GLU A N 1
ATOM 834 C CA . GLU A 1 103 ? 1.420 -4.060 13.216 1.00 74.06 103 GLU A CA 1
ATOM 835 C C . GLU A 1 103 ? 1.627 -3.339 11.873 1.00 74.06 103 GLU A C 1
ATOM 837 O O . GLU A 1 103 ? 2.173 -3.889 10.917 1.00 74.06 103 GLU A O 1
ATOM 842 N N . PHE A 1 104 ? 1.214 -2.073 11.821 1.00 72.88 104 PHE A N 1
ATOM 843 C CA . PHE A 1 104 ? 1.493 -1.150 10.724 1.00 72.88 104 PHE A CA 1
ATOM 844 C C . PHE A 1 104 ? 2.638 -0.202 11.080 1.00 72.88 104 PHE A C 1
ATOM 846 O O . PHE A 1 104 ? 2.994 -0.020 12.245 1.00 72.88 104 PHE A O 1
ATOM 853 N N . SER A 1 105 ? 3.189 0.466 10.066 1.00 74.88 105 SER A N 1
ATOM 854 C CA . SER A 1 105 ? 4.001 1.656 10.312 1.00 74.88 105 SER A CA 1
ATOM 855 C C . SER A 1 105 ? 3.100 2.834 10.709 1.00 74.88 105 SER A C 1
ATOM 857 O O . SER A 1 105 ? 1.950 2.935 10.274 1.00 74.88 105 SER A O 1
ATOM 859 N N . ASP A 1 106 ? 3.623 3.751 11.520 1.00 75.12 106 ASP A N 1
ATOM 860 C CA . ASP A 1 106 ? 2.884 4.951 11.927 1.00 75.12 106 ASP A CA 1
ATOM 861 C C . ASP A 1 106 ? 2.580 5.881 10.732 1.00 75.12 106 ASP A C 1
ATOM 863 O O . ASP A 1 106 ? 1.518 6.500 10.687 1.00 75.12 106 ASP A O 1
ATOM 867 N N . SER A 1 107 ? 3.454 5.941 9.715 1.00 75.81 107 SER A N 1
ATOM 868 C CA . SER A 1 107 ? 3.166 6.732 8.506 1.00 75.81 107 SER A CA 1
ATOM 869 C C . SER A 1 107 ? 2.034 6.109 7.686 1.00 75.81 107 SER A C 1
ATOM 871 O O . SER A 1 107 ? 1.110 6.815 7.291 1.00 75.81 107 SER A O 1
ATOM 873 N N . THR A 1 108 ? 2.040 4.784 7.516 1.00 75.44 108 THR A N 1
AT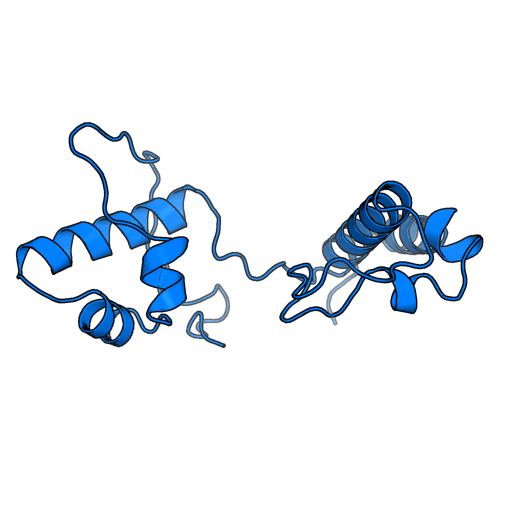OM 874 C CA . THR A 1 108 ? 0.970 4.036 6.840 1.00 75.44 108 THR A CA 1
ATOM 875 C C . THR A 1 108 ? -0.381 4.311 7.495 1.00 75.44 108 THR A C 1
ATOM 877 O O . THR A 1 108 ? -1.371 4.573 6.822 1.00 75.44 108 THR A O 1
ATOM 880 N N . LEU A 1 109 ? -0.431 4.313 8.824 1.00 79.56 109 LEU A N 1
ATOM 881 C CA . LEU A 1 109 ? -1.669 4.551 9.557 1.00 79.56 109 LEU A CA 1
ATOM 882 C C . LEU A 1 109 ? -2.171 5.995 9.397 1.00 79.56 109 LEU A C 1
ATOM 884 O O . LEU A 1 109 ? -3.366 6.214 9.221 1.00 79.56 109 LEU A O 1
ATOM 888 N N . ARG A 1 110 ? -1.258 6.974 9.377 1.00 80.50 110 ARG A N 1
ATOM 889 C CA . ARG A 1 110 ? -1.586 8.393 9.170 1.00 80.50 110 ARG A CA 1
ATOM 890 C C . ARG A 1 110 ? -2.058 8.718 7.752 1.00 80.50 110 ARG A C 1
ATOM 892 O O . ARG A 1 110 ? -2.976 9.521 7.605 1.00 80.50 110 ARG A O 1
ATOM 899 N N . HIS A 1 111 ? -1.438 8.131 6.731 1.00 79.25 111 HIS A N 1
ATOM 900 C CA . HIS A 1 111 ? -1.703 8.480 5.332 1.00 79.25 111 HIS A CA 1
ATOM 901 C C . HIS A 1 111 ? -2.749 7.572 4.680 1.00 79.25 111 HIS A C 1
ATOM 903 O O . HIS A 1 111 ? -3.661 8.060 4.011 1.00 79.25 111 HIS A O 1
ATOM 909 N N . ASP A 1 112 ? -2.662 6.262 4.908 1.00 76.88 112 ASP A N 1
ATOM 910 C CA . ASP A 1 112 ? -3.483 5.285 4.189 1.00 76.88 112 ASP A CA 1
ATOM 911 C C . ASP A 1 112 ? -4.782 4.946 4.940 1.00 76.88 112 ASP A C 1
ATOM 913 O O . ASP A 1 112 ? -5.814 4.665 4.309 1.00 76.88 112 ASP A O 1
ATOM 917 N N . TYR A 1 113 ? -4.757 5.036 6.279 1.00 86.62 113 TYR A N 1
ATOM 918 C CA . TYR A 1 113 ? -5.857 4.637 7.170 1.00 86.62 113 TYR A CA 1
ATOM 919 C C . TYR A 1 113 ? -6.253 5.698 8.216 1.00 86.62 113 TYR A C 1
ATOM 921 O O . TYR A 1 113 ? -6.349 5.376 9.406 1.00 86.62 113 TYR A O 1
ATOM 929 N N . PRO A 1 114 ? -6.540 6.949 7.809 1.00 88.00 114 PRO A N 1
ATOM 930 C CA . PRO A 1 114 ? -7.043 7.949 8.743 1.00 88.00 114 PRO A CA 1
ATOM 931 C C . PRO A 1 114 ? -8.384 7.502 9.336 1.00 88.00 114 PRO A C 1
ATOM 933 O O . PRO A 1 114 ? -9.141 6.758 8.700 1.00 88.00 114 PRO A O 1
ATOM 936 N N . SER A 1 115 ? -8.706 7.985 10.535 1.00 88.94 115 SER A N 1
ATOM 937 C CA . SER A 1 115 ? -9.998 7.707 11.158 1.00 88.94 115 SER A CA 1
ATOM 938 C C . SER A 1 115 ? -11.172 8.154 10.286 1.00 88.94 115 SER A C 1
ATOM 940 O O . SER A 1 115 ? -11.057 9.008 9.399 1.00 88.94 115 SER A O 1
ATOM 942 N N . LEU A 1 116 ? -12.306 7.499 10.506 1.00 89.06 116 LEU A N 1
ATOM 943 C CA . LEU A 1 116 ? -13.558 7.795 9.834 1.00 89.06 116 LEU A CA 1
ATOM 944 C C . LEU A 1 116 ? -14.099 9.124 10.342 1.00 89.06 116 LEU A C 1
ATOM 946 O O . LEU A 1 116 ? -14.108 9.393 11.547 1.00 89.06 116 LEU A O 1
ATOM 950 N N . LYS A 1 117 ? -14.577 9.945 9.412 1.00 88.88 117 LYS A N 1
ATOM 951 C CA . LYS A 1 117 ? -15.266 11.187 9.749 1.00 88.88 117 LYS A CA 1
ATOM 952 C C . LYS A 1 117 ? -16.722 10.889 10.132 1.00 88.88 117 LYS A C 1
ATOM 954 O O . LYS A 1 117 ? -17.301 9.920 9.635 1.00 88.88 117 LYS A O 1
ATOM 959 N N . PRO A 1 118 ? -17.352 11.712 10.986 1.00 82.50 118 PRO A N 1
ATOM 960 C CA . PRO A 1 118 ? -18.782 11.596 11.252 1.00 82.50 118 PRO A CA 1
ATOM 961 C C . PRO A 1 118 ? -19.593 11.637 9.948 1.00 82.50 118 PRO A C 1
ATOM 963 O O . PRO A 1 118 ? -19.385 12.520 9.120 1.00 82.50 118 PRO A O 1
ATOM 966 N N . GLY A 1 119 ? -20.497 10.671 9.761 1.00 78.50 119 GLY A N 1
ATOM 967 C CA . GLY A 1 119 ? -21.336 10.562 8.560 1.00 78.50 119 GLY A CA 1
ATOM 968 C C . GLY A 1 119 ? -20.661 9.930 7.335 1.00 78.50 119 GLY A C 1
ATOM 969 O O . GLY A 1 119 ? -21.302 9.805 6.295 1.00 78.50 119 GLY A O 1
ATOM 970 N N . GLU A 1 120 ? -19.398 9.509 7.434 1.00 83.44 120 GLU A N 1
ATOM 971 C CA . GLU A 1 120 ? -18.713 8.812 6.346 1.00 83.44 120 GLU A CA 1
ATOM 972 C C . GLU A 1 120 ? -19.307 7.410 6.128 1.00 83.44 120 GLU A C 1
ATOM 974 O O . GLU A 1 120 ? -19.387 6.603 7.056 1.00 83.44 120 GLU A O 1
ATOM 979 N N . GLN A 1 121 ? -19.729 7.117 4.894 1.00 77.69 121 GLN A N 1
ATOM 980 C CA . GLN A 1 121 ? -20.228 5.795 4.522 1.00 77.69 121 GLN A CA 1
ATOM 981 C C . GLN A 1 121 ? -19.059 4.853 4.232 1.00 77.69 121 GLN A C 1
ATOM 983 O O . GLN A 1 121 ? -18.168 5.180 3.450 1.00 77.69 121 GLN A O 1
ATOM 988 N N . ILE A 1 122 ? -19.087 3.674 4.850 1.00 78.19 122 ILE A N 1
ATOM 989 C CA . ILE A 1 122 ? -18.108 2.607 4.624 1.00 78.19 122 ILE A CA 1
ATOM 990 C C . ILE A 1 122 ? -18.704 1.501 3.762 1.00 78.19 122 ILE A C 1
ATOM 992 O O . ILE A 1 122 ? -19.922 1.315 3.708 1.00 78.19 122 ILE A O 1
ATOM 996 N N . HIS A 1 123 ? -17.838 0.730 3.115 1.00 73.81 123 HIS A N 1
ATOM 997 C CA . HIS A 1 123 ? -18.264 -0.402 2.311 1.00 73.81 123 HIS A CA 1
ATOM 998 C C . HIS A 1 123 ? -19.057 -1.428 3.156 1.00 73.81 123 HIS A C 1
ATOM 1000 O O . HIS A 1 123 ? -18.563 -1.867 4.198 1.00 73.81 123 HIS A O 1
ATOM 1006 N N . PRO A 1 124 ? -20.244 -1.889 2.709 1.00 68.19 124 PRO A N 1
ATOM 1007 C CA . PRO A 1 124 ? -21.128 -2.747 3.512 1.00 68.19 124 PRO A CA 1
ATOM 1008 C C . PRO A 1 124 ? -20.527 -4.126 3.824 1.00 68.19 124 PRO A C 1
ATOM 1010 O O . PRO A 1 124 ? -20.825 -4.718 4.855 1.00 68.19 124 PRO A O 1
ATOM 1013 N N . ALA A 1 125 ? -19.644 -4.627 2.958 1.00 69.06 125 ALA A N 1
ATOM 1014 C CA . ALA A 1 125 ? -18.930 -5.894 3.138 1.00 69.06 125 ALA A CA 1
ATOM 1015 C C . ALA A 1 125 ? -17.494 -5.712 3.671 1.00 69.06 125 ALA A C 1
ATOM 1017 O O . ALA A 1 125 ? -16.563 -6.319 3.139 1.00 69.06 125 ALA A O 1
ATOM 1018 N N . TYR A 1 126 ? -17.273 -4.827 4.648 1.00 65.12 126 TYR A N 1
ATOM 1019 C CA . TYR A 1 126 ? -15.940 -4.634 5.230 1.00 65.12 126 TYR A CA 1
ATOM 1020 C C . TYR A 1 126 ? -15.432 -5.929 5.888 1.00 65.12 126 TYR A C 1
ATOM 1022 O O . TYR A 1 126 ? -16.163 -6.618 6.597 1.00 65.12 126 TYR A O 1
ATOM 1030 N N . VAL A 1 127 ? -14.165 -6.284 5.644 1.00 61.91 127 VAL A N 1
ATOM 1031 C CA . VAL A 1 127 ? -13.545 -7.496 6.209 1.00 61.91 127 VAL A CA 1
ATOM 1032 C C . VAL A 1 127 ? -12.160 -7.156 6.732 1.00 61.91 127 VAL A C 1
ATOM 1034 O O . VAL A 1 127 ? -11.259 -6.805 5.967 1.00 61.91 127 VAL A O 1
ATOM 1037 N N . LEU A 1 128 ? -11.966 -7.314 8.041 1.00 57.66 128 LEU A N 1
ATOM 1038 C CA . LEU A 1 128 ? -10.655 -7.161 8.658 1.00 57.66 128 LEU A CA 1
ATOM 1039 C C . LEU A 1 128 ? -9.847 -8.448 8.464 1.00 57.66 128 LEU A C 1
ATOM 1041 O O . LEU A 1 128 ? -10.094 -9.460 9.117 1.00 57.66 128 LEU A O 1
ATOM 1045 N N . LYS A 1 129 ? -8.850 -8.411 7.579 1.00 61.62 129 LYS A N 1
ATOM 1046 C CA . LYS A 1 129 ? -7.843 -9.472 7.479 1.00 61.62 129 LYS A CA 1
ATOM 1047 C C . LYS A 1 129 ? -6.525 -8.948 8.029 1.00 61.62 129 LYS A C 1
ATOM 1049 O O . LYS A 1 129 ? -5.872 -8.138 7.384 1.00 61.62 129 LYS A O 1
ATOM 1054 N N . LEU A 1 130 ? -6.141 -9.418 9.216 1.00 58.66 130 LEU A N 1
ATOM 1055 C CA . LEU A 1 130 ? -4.837 -9.125 9.839 1.00 58.66 130 LEU A CA 1
ATOM 1056 C C . LEU A 1 130 ? -3.707 -10.017 9.281 1.00 58.66 130 LEU A C 1
ATOM 1058 O O . LEU A 1 130 ? -2.53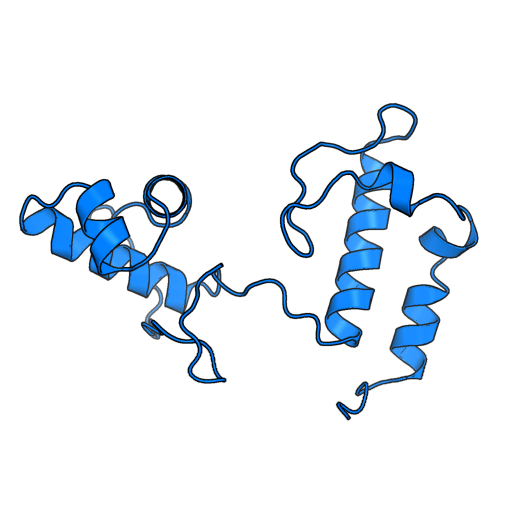1 -9.848 9.603 1.00 58.66 130 LEU A O 1
ATOM 1062 N N . ARG A 1 131 ? -4.067 -10.998 8.450 1.00 52.09 131 ARG A N 1
ATOM 1063 C CA . ARG A 1 131 ? -3.167 -11.963 7.817 1.00 52.09 131 ARG A CA 1
ATOM 1064 C C . ARG A 1 131 ? -3.551 -12.125 6.349 1.00 52.09 131 ARG A C 1
ATOM 1066 O O . ARG A 1 131 ? -4.718 -11.972 5.990 1.00 52.09 131 ARG A O 1
ATOM 1073 N N . ASP A 1 132 ? -2.570 -12.401 5.504 1.00 48.47 132 ASP A N 1
ATOM 1074 C CA . ASP A 1 132 ? -2.782 -12.722 4.102 1.00 48.47 132 ASP A CA 1
ATOM 1075 C C . ASP A 1 132 ? -3.430 -14.110 3.934 1.00 48.47 132 ASP A C 1
ATOM 1077 O O . ASP A 1 132 ? -3.603 -14.877 4.885 1.00 48.47 132 ASP A O 1
ATOM 1081 N N . ASN A 1 133 ? -3.780 -14.456 2.693 1.00 43.19 133 ASN A N 1
ATOM 1082 C CA . ASN A 1 133 ? -4.383 -15.752 2.359 1.00 43.19 133 ASN A CA 1
ATOM 1083 C C . ASN A 1 133 ? -3.438 -16.958 2.587 1.00 43.19 133 ASN A C 1
ATOM 1085 O O . ASN A 1 133 ? -3.851 -18.090 2.360 1.00 43.19 133 ASN A O 1
ATOM 1089 N N . PHE A 1 134 ? -2.184 -16.731 2.989 1.00 42.03 134 PHE A N 1
ATOM 1090 C CA . PHE A 1 134 ? -1.186 -17.748 3.333 1.00 42.03 134 PHE A CA 1
ATOM 1091 C C . PHE A 1 134 ? -0.911 -17.795 4.846 1.00 42.03 134 PHE A C 1
ATOM 1093 O O . PHE A 1 134 ? 0.040 -18.442 5.281 1.00 42.03 134 PHE A O 1
ATOM 1100 N N . GLY A 1 135 ? -1.718 -17.100 5.658 1.00 38.47 135 GLY A N 1
ATOM 1101 C CA . GLY A 1 135 ? -1.551 -17.033 7.109 1.00 38.47 135 GLY A CA 1
ATOM 1102 C C . GLY A 1 135 ? -0.352 -16.194 7.559 1.00 38.47 135 GLY A C 1
ATOM 1103 O O . GLY A 1 135 ? -0.115 -16.083 8.766 1.00 38.47 135 GLY A O 1
ATOM 1104 N N . LYS A 1 136 ? 0.380 -15.569 6.628 1.00 43.22 136 LYS A N 1
ATOM 1105 C CA . LYS A 1 136 ? 1.431 -14.609 6.954 1.00 43.22 136 LYS A CA 1
ATOM 1106 C C . LYS A 1 136 ? 0.781 -13.309 7.381 1.00 43.22 136 LYS A C 1
ATOM 1108 O O . LYS A 1 136 ? -0.166 -12.830 6.764 1.00 43.22 136 LYS A O 1
ATOM 1113 N N . ARG A 1 137 ? 1.301 -12.717 8.451 1.00 54.12 137 ARG A N 1
ATOM 1114 C CA . ARG A 1 137 ? 0.943 -11.345 8.806 1.00 54.12 137 ARG A CA 1
ATOM 1115 C C . ARG A 1 137 ? 1.203 -10.450 7.610 1.00 54.12 137 ARG A C 1
ATOM 1117 O O . ARG A 1 137 ? 2.176 -10.642 6.881 1.00 54.12 137 ARG A O 1
ATOM 1124 N N . LEU A 1 138 ? 0.297 -9.506 7.405 1.00 49.22 138 LEU A N 1
ATOM 1125 C CA . LEU A 1 138 ? 0.444 -8.480 6.392 1.00 49.22 138 LEU A CA 1
ATOM 1126 C C . LEU A 1 138 ? 1.539 -7.504 6.845 1.00 49.22 138 LEU A C 1
ATOM 1128 O O . LEU A 1 138 ? 1.274 -6.338 7.109 1.00 49.22 138 LEU A O 1
ATOM 1132 N N . THR A 1 139 ? 2.782 -7.966 6.891 1.00 44.50 139 THR A N 1
ATOM 1133 C CA . THR A 1 139 ? 3.969 -7.176 7.192 1.00 44.50 139 THR A CA 1
ATOM 1134 C C . THR A 1 139 ? 5.028 -7.414 6.120 1.00 44.50 139 THR A C 1
ATOM 1136 O O . THR A 1 139 ? 5.349 -8.542 5.744 1.00 44.50 139 THR A O 1
ATOM 1139 N N . LYS A 1 140 ? 5.568 -6.313 5.604 1.00 34.38 140 LYS A N 1
ATOM 1140 C CA . LYS A 1 140 ? 7.005 -6.117 5.408 1.00 34.38 140 LYS A CA 1
ATOM 1141 C C . LYS A 1 140 ? 7.241 -4.628 5.283 1.00 34.38 140 LYS A C 1
ATOM 1143 O O . LYS A 1 140 ? 6.595 -4.070 4.365 1.00 34.38 140 LYS A O 1
#

Sequence (140 aa):
MRNIRNISGFYDALNNETFKKDPLWYQHIGTESSPGVYIDDGSMKVSGKMIADERKALAKVRELLGIKKKTYQQTPQRDAVRLMVTYYQKFNLSNRQIAKLLEFSDSTLRHDYPSLKPGEQIHPAYVLKLRDNFGKRLTK

Foldseek 3Di:
DDPLVDPVQLVVLCVPCLCVVDVCLVQFLADAPAQLHHPDCGDPVDDSVSSVVSSVSSVSNCVSVVVDDLPCDDQLQLLVLLAQVQVVVVVVDDLCRSCVVLVHDSVCCVPSRHHDDVPDDGDPNRDHDCADPVRHGSDD